Protein AF-A0AB37UQB7-F1 (afdb_monomer_lite)

Radius of gyration: 14.43 Å; chains: 1; bounding box: 32×36×30 Å

Foldseek 3Di:
DDQPLADAEDEFDDDPPDDGPADDCPPADPVVFQKGWDWDWPVCVVVQQPDAAQHWYFYDYPNDGFFIKGFHHNDWAADPPDDTTGITTMITTPDGDPDPVCVVVPPPDDDDPVVVVVVVVVVD

Organism: NCBI:txid388085

Secondary structure (DSSP, 8-state):
---TTEEEEEE-PPSTTSSSS---TTSS--TTTTEEEEEE-GGGHHHHHSPPTT-EEEEEETTEEEEEEEE--SPPEE-TT-SS--EEEEEEEEEE---TTTTTT-TT----TTTHHHHHGGG-

pLDDT: mean 70.61, std 20.25, range [33.94, 95.81]

Sequence (124 aa):
MNLTRLKWTKNVKNQDGRYWAYKDKTEYIEPAENIFGLNWKYNQYENTCKPQKDDFIILRQHARVTHVVRVIDNELYKELTAKEFSFYRMVKTVWIANDGTIRQLTSKFSVKKSFFREMEKLST

Structure (mmCIF, N/CA/C/O backbone):
data_AF-A0AB37UQB7-F1
#
_entry.id   AF-A0AB37UQB7-F1
#
loop_
_atom_site.group_PDB
_atom_site.id
_atom_site.type_symbol
_atom_site.label_atom_id
_atom_site.label_alt_id
_atom_site.label_comp_id
_atom_site.label_asym_id
_atom_site.label_entity_id
_atom_site.label_seq_id
_atom_site.pdbx_PDB_ins_code
_atom_site.Cartn_x
_atom_site.Cartn_y
_atom_site.Cartn_z
_atom_site.occupancy
_atom_site.B_iso_or_equiv
_atom_site.auth_seq_id
_atom_site.auth_comp_id
_atom_site.auth_asym_id
_atom_site.auth_atom_id
_atom_site.pdbx_PDB_model_num
ATOM 1 N N . MET A 1 1 ? -5.592 -9.998 14.689 1.00 62.97 1 MET A N 1
ATOM 2 C CA . MET A 1 1 ? -5.382 -8.616 14.187 1.00 62.97 1 MET A CA 1
ATOM 3 C C . MET A 1 1 ? -6.728 -8.150 13.668 1.00 62.97 1 MET A C 1
ATOM 5 O O . MET A 1 1 ? -7.408 -8.973 13.081 1.00 62.97 1 MET A O 1
ATOM 9 N N . ASN A 1 2 ? -7.158 -6.909 13.900 1.00 75.25 2 ASN A N 1
ATOM 10 C CA . ASN A 1 2 ? -8.453 -6.474 13.372 1.00 75.25 2 ASN A CA 1
ATOM 11 C C . ASN A 1 2 ? -8.323 -6.154 11.871 1.00 75.25 2 ASN A C 1
ATOM 13 O O . ASN A 1 2 ? -7.686 -5.165 11.517 1.00 75.25 2 ASN A O 1
ATOM 17 N N . LEU A 1 3 ? -8.883 -7.007 11.007 1.00 76.62 3 LEU A N 1
ATOM 18 C CA . LEU A 1 3 ? -8.809 -6.884 9.545 1.00 76.62 3 LEU A CA 1
ATOM 19 C C . LEU A 1 3 ? -10.033 -6.195 8.925 1.00 76.62 3 LEU A C 1
ATOM 21 O O . LEU A 1 3 ? -10.140 -6.154 7.705 1.00 76.62 3 LEU A O 1
ATOM 25 N N . THR A 1 4 ? -10.931 -5.592 9.711 1.00 87.19 4 THR A N 1
ATOM 26 C CA . THR A 1 4 ? -12.117 -4.885 9.175 1.00 87.19 4 THR A CA 1
ATOM 27 C C . THR A 1 4 ? -11.771 -3.754 8.203 1.00 87.19 4 THR A C 1
ATOM 29 O O . THR A 1 4 ? -12.608 -3.326 7.412 1.00 87.19 4 THR A O 1
ATOM 32 N N . ARG A 1 5 ? -10.524 -3.271 8.238 1.00 88.50 5 ARG A N 1
ATOM 33 C CA . ARG A 1 5 ? -9.997 -2.238 7.338 1.00 88.50 5 ARG A CA 1
ATOM 34 C C . ARG A 1 5 ? -9.192 -2.784 6.155 1.00 88.50 5 ARG A C 1
ATOM 36 O O . ARG A 1 5 ? -8.565 -2.009 5.436 1.00 88.50 5 ARG A O 1
ATOM 43 N N . LEU A 1 6 ? -9.191 -4.098 5.937 1.00 91.12 6 LEU A N 1
ATOM 44 C CA . LEU A 1 6 ? -8.593 -4.723 4.762 1.00 91.12 6 LEU A CA 1
ATOM 45 C C . LEU A 1 6 ? -9.514 -4.555 3.556 1.00 91.12 6 LEU A C 1
ATOM 47 O O . LEU A 1 6 ? -10.447 -5.323 3.354 1.00 91.12 6 LEU A O 1
ATOM 51 N N . LYS A 1 7 ? -9.246 -3.511 2.771 1.00 92.38 7 LYS A N 1
ATOM 52 C CA . LYS A 1 7 ? -10.095 -3.084 1.648 1.00 92.38 7 LYS A CA 1
ATOM 53 C C . LYS A 1 7 ? -9.391 -3.158 0.299 1.00 92.38 7 LYS A C 1
ATOM 55 O O . LYS A 1 7 ? -10.039 -3.096 -0.741 1.00 92.38 7 LYS A O 1
ATOM 60 N N . TRP A 1 8 ? -8.064 -3.263 0.307 1.00 95.25 8 TRP A N 1
ATOM 61 C CA . TRP A 1 8 ? -7.261 -3.013 -0.880 1.00 95.25 8 TRP A CA 1
ATOM 62 C C . TRP A 1 8 ? -6.348 -4.181 -1.206 1.00 95.25 8 TRP A C 1
ATOM 64 O O . TRP A 1 8 ? -5.797 -4.858 -0.336 1.00 95.25 8 TRP A O 1
ATOM 74 N N . THR A 1 9 ? -6.115 -4.361 -2.499 1.00 93.38 9 THR A N 1
ATOM 75 C CA . THR A 1 9 ? -5.064 -5.233 -2.998 1.00 93.38 9 THR A CA 1
ATOM 76 C C . THR A 1 9 ? -4.264 -4.521 -4.071 1.00 93.38 9 THR A C 1
ATOM 78 O O . THR A 1 9 ? -4.808 -3.769 -4.880 1.00 93.38 9 THR A O 1
ATOM 81 N N . LYS A 1 10 ? -2.960 -4.776 -4.094 1.00 89.88 10 LYS A N 1
ATOM 82 C CA . LYS A 1 10 ? -2.048 -4.217 -5.078 1.00 89.88 10 LYS A CA 1
ATOM 83 C C . LYS A 1 10 ? -1.117 -5.290 -5.607 1.00 89.88 10 LYS A C 1
ATOM 85 O O . LYS A 1 10 ? -0.492 -6.018 -4.841 1.00 89.88 10 LYS A O 1
ATOM 90 N N . ASN A 1 11 ? -1.013 -5.364 -6.928 1.00 87.69 11 ASN A N 1
ATOM 91 C CA . ASN A 1 11 ? 0.016 -6.162 -7.574 1.00 87.69 11 ASN A CA 1
ATOM 92 C C . ASN A 1 11 ? 1.315 -5.349 -7.628 1.00 87.69 11 ASN A C 1
ATOM 94 O O . ASN A 1 11 ? 1.322 -4.232 -8.147 1.00 87.69 11 ASN A O 1
ATOM 98 N N . VAL A 1 12 ? 2.395 -5.901 -7.089 1.00 80.38 12 VAL A N 1
ATOM 99 C CA . VAL A 1 12 ? 3.710 -5.263 -7.032 1.00 80.38 12 VAL A CA 1
ATOM 100 C C . VAL A 1 12 ? 4.617 -5.943 -8.052 1.00 80.38 12 VAL A C 1
ATOM 102 O O . VAL A 1 12 ? 4.791 -7.159 -8.032 1.00 80.38 12 VAL A O 1
ATOM 105 N N . LYS A 1 13 ? 5.204 -5.158 -8.955 1.00 73.62 13 LYS A N 1
ATOM 106 C CA . LYS A 1 13 ? 6.217 -5.632 -9.907 1.00 73.62 13 LYS A CA 1
ATOM 107 C C . LYS A 1 13 ? 7.597 -5.188 -9.430 1.00 73.62 13 LYS A C 1
ATOM 109 O O . LYS A 1 13 ? 7.709 -4.123 -8.827 1.00 73.62 13 LYS A O 1
ATOM 114 N N . ASN A 1 14 ? 8.621 -5.994 -9.696 1.00 63.31 14 ASN A N 1
ATOM 115 C CA . ASN A 1 14 ? 10.005 -5.588 -9.465 1.00 63.31 14 ASN A CA 1
ATOM 116 C C . ASN A 1 14 ? 10.336 -4.419 -10.399 1.00 63.31 14 ASN A C 1
ATOM 118 O O . ASN A 1 14 ? 10.056 -4.497 -11.597 1.00 63.31 14 ASN A O 1
ATOM 122 N N . GLN A 1 15 ? 10.902 -3.350 -9.849 1.00 56.16 15 GLN A N 1
ATOM 123 C CA . GLN A 1 15 ? 11.536 -2.304 -10.644 1.00 56.16 15 GLN A CA 1
ATOM 124 C C . GLN A 1 15 ? 12.963 -2.780 -10.956 1.00 56.16 15 GLN A C 1
ATOM 126 O O . GLN A 1 15 ? 13.698 -3.185 -10.058 1.00 56.16 15 GLN A O 1
ATOM 131 N N . ASP A 1 16 ? 13.316 -2.819 -12.240 1.00 53.38 16 ASP A N 1
ATOM 132 C CA . ASP A 1 16 ? 14.690 -3.012 -12.732 1.00 53.38 16 ASP A CA 1
ATOM 133 C C . ASP A 1 16 ? 15.406 -4.307 -12.312 1.00 53.38 16 ASP A C 1
ATOM 135 O O . ASP A 1 16 ? 16.621 -4.338 -12.127 1.00 53.38 16 ASP A O 1
ATOM 139 N N . GLY A 1 17 ? 14.662 -5.405 -12.144 1.00 46.06 17 GLY A N 1
ATOM 140 C CA . GLY A 1 17 ? 15.244 -6.710 -11.802 1.00 46.06 17 GLY A CA 1
ATOM 141 C C . GLY A 1 17 ? 15.817 -6.797 -10.382 1.00 46.06 17 GLY A C 1
ATOM 142 O O . GLY A 1 17 ? 16.279 -7.866 -9.983 1.00 46.06 17 GLY A O 1
ATOM 143 N N . ARG A 1 18 ? 15.741 -5.718 -9.591 1.00 45.34 18 ARG A N 1
ATOM 144 C CA . ARG A 1 18 ? 16.045 -5.755 -8.161 1.00 45.34 18 ARG A CA 1
ATOM 145 C C . ARG A 1 18 ? 14.882 -6.396 -7.411 1.00 45.34 18 ARG A C 1
ATOM 147 O O . ARG A 1 18 ? 13.707 -6.225 -7.745 1.00 45.34 18 ARG A O 1
ATOM 154 N N . TYR A 1 19 ? 15.232 -7.193 -6.410 1.00 47.62 19 TYR A N 1
ATOM 155 C CA . TYR A 1 19 ? 14.270 -7.879 -5.564 1.00 47.62 19 TYR A CA 1
ATOM 156 C C . TYR A 1 19 ? 13.544 -6.836 -4.702 1.00 47.62 19 TYR A C 1
ATOM 158 O O . TYR A 1 19 ? 14.136 -6.278 -3.783 1.00 47.62 19 TYR A O 1
ATOM 166 N N . TRP A 1 20 ? 12.265 -6.617 -5.028 1.00 55.09 20 TRP A N 1
ATOM 167 C CA . TRP A 1 20 ? 11.290 -5.689 -4.434 1.00 55.09 20 TRP A CA 1
ATOM 168 C C . TRP A 1 20 ? 11.221 -4.246 -4.946 1.00 55.09 20 TRP A C 1
ATOM 170 O O . TRP A 1 20 ? 12.175 -3.649 -5.418 1.00 55.09 20 TRP A O 1
ATOM 180 N N . ALA A 1 21 ? 10.018 -3.683 -4.786 1.00 44.88 21 ALA A N 1
ATOM 181 C CA . ALA A 1 21 ? 9.659 -2.286 -5.032 1.00 44.88 21 ALA A CA 1
ATOM 182 C C . ALA A 1 21 ? 10.110 -1.325 -3.908 1.00 44.88 21 ALA A C 1
ATOM 184 O O . ALA A 1 21 ? 9.519 -0.259 -3.743 1.00 44.88 21 ALA A O 1
ATOM 185 N N . TYR A 1 22 ? 11.114 -1.712 -3.116 1.00 51.84 22 TYR A N 1
ATOM 186 C CA . TYR A 1 22 ? 11.748 -0.826 -2.146 1.00 51.84 22 TYR A CA 1
ATOM 187 C C . TYR A 1 22 ? 12.950 -0.173 -2.829 1.00 51.84 22 TYR A C 1
ATOM 189 O O . TYR A 1 22 ? 13.834 -0.873 -3.324 1.00 51.84 22 TYR A O 1
ATOM 197 N N . LYS A 1 23 ? 12.991 1.161 -2.853 1.00 43.28 23 LYS A N 1
ATOM 198 C CA . LYS A 1 23 ? 14.227 1.901 -3.135 1.00 43.28 23 LYS A CA 1
ATOM 199 C C . LYS A 1 23 ? 15.248 1.557 -2.035 1.00 43.28 23 LYS A C 1
ATOM 201 O O . LYS A 1 23 ? 14.844 1.180 -0.933 1.00 43.28 23 LYS A O 1
ATOM 206 N N . ASP A 1 24 ? 16.541 1.601 -2.358 1.00 42.88 24 ASP A N 1
ATOM 207 C CA . ASP A 1 24 ? 17.634 1.124 -1.498 1.00 42.88 24 ASP A CA 1
ATOM 208 C C . ASP A 1 24 ? 17.476 1.550 -0.024 1.00 42.88 24 ASP A C 1
ATOM 210 O O . ASP A 1 24 ? 17.046 2.665 0.280 1.00 42.88 24 ASP A O 1
ATOM 214 N N . LYS A 1 25 ? 17.826 0.641 0.901 1.00 43.75 25 LYS A N 1
ATOM 215 C CA . LYS A 1 25 ? 17.551 0.718 2.358 1.00 43.75 25 LYS A CA 1
ATOM 216 C C . LYS A 1 25 ? 18.056 1.989 3.054 1.00 43.75 25 LYS A C 1
ATOM 218 O O . LYS A 1 25 ? 17.740 2.208 4.218 1.00 43.75 25 LYS A O 1
ATOM 223 N N . THR A 1 26 ? 18.862 2.783 2.369 1.00 45.44 26 THR A N 1
ATOM 224 C CA . THR A 1 26 ? 19.478 4.012 2.857 1.00 45.44 26 THR A CA 1
ATOM 225 C C . THR A 1 26 ? 18.566 5.232 2.765 1.00 45.44 26 THR A C 1
ATOM 227 O O . THR A 1 26 ? 18.882 6.233 3.393 1.00 45.44 26 THR A O 1
ATOM 230 N N . GLU A 1 27 ? 17.469 5.179 1.998 1.00 45.91 27 GLU A N 1
ATOM 231 C CA . GLU A 1 27 ? 16.695 6.391 1.683 1.00 45.91 27 GLU A CA 1
ATOM 232 C C . GLU A 1 27 ? 15.400 6.562 2.501 1.00 45.91 27 GLU A C 1
ATOM 234 O O . GLU A 1 27 ? 15.004 7.698 2.730 1.00 45.91 27 GLU A O 1
ATOM 239 N N . TYR A 1 28 ? 14.755 5.492 2.999 1.00 42.16 28 TYR A N 1
ATOM 240 C CA . TYR A 1 28 ? 13.427 5.619 3.650 1.00 42.16 28 TYR A CA 1
ATOM 241 C C . TYR A 1 28 ? 13.092 4.602 4.749 1.00 42.16 28 TYR A C 1
ATOM 243 O O . TYR A 1 28 ? 11.920 4.381 5.050 1.00 42.16 28 TYR A O 1
ATOM 251 N N . ILE A 1 29 ? 14.083 3.961 5.362 1.00 44.75 29 ILE A N 1
ATOM 252 C CA . ILE A 1 29 ? 13.815 2.878 6.308 1.00 44.75 29 ILE A CA 1
ATOM 253 C C . ILE A 1 29 ? 14.445 3.222 7.650 1.00 44.75 29 ILE A C 1
ATOM 255 O O . ILE A 1 29 ? 15.653 3.100 7.808 1.00 44.75 29 ILE A O 1
ATOM 259 N N . GLU A 1 30 ? 13.620 3.557 8.643 1.00 43.38 30 GLU A N 1
ATOM 260 C CA . GLU A 1 30 ? 13.950 3.170 10.011 1.00 43.38 30 GLU A CA 1
ATOM 261 C C . GLU A 1 30 ? 13.802 1.640 10.080 1.00 43.38 30 GLU A C 1
ATOM 263 O O . GLU A 1 30 ? 12.676 1.128 10.042 1.00 43.38 30 GLU A O 1
ATOM 268 N N . PRO A 1 31 ? 14.897 0.855 10.138 1.00 46.97 31 PRO A N 1
ATOM 269 C CA . PRO A 1 31 ? 14.827 -0.607 10.018 1.00 46.97 31 PRO A CA 1
ATOM 270 C C . PRO A 1 31 ? 14.062 -1.263 11.169 1.00 46.97 31 PRO A C 1
ATOM 272 O O . PRO A 1 31 ? 13.660 -2.420 11.065 1.00 46.97 31 PRO A O 1
ATOM 275 N N . ALA A 1 32 ? 13.851 -0.521 12.256 1.00 50.50 32 ALA A N 1
ATOM 276 C CA . ALA A 1 32 ? 13.054 -0.928 13.401 1.00 50.50 32 ALA A CA 1
ATOM 277 C C . ALA A 1 32 ? 11.535 -0.881 13.133 1.00 50.50 32 ALA A C 1
ATOM 279 O O . ALA A 1 32 ? 10.778 -1.630 13.749 1.00 50.50 32 ALA A O 1
ATOM 280 N N . GLU A 1 33 ? 11.082 -0.033 12.207 1.00 58.00 33 GLU A N 1
ATOM 281 C CA . GLU A 1 33 ? 9.673 0.352 12.060 1.00 58.00 33 GLU A CA 1
ATOM 282 C C . GLU A 1 33 ? 8.973 -0.317 10.863 1.00 58.00 33 GLU A C 1
ATOM 284 O O . GLU A 1 33 ? 7.745 -0.416 10.852 1.00 58.00 33 GLU A O 1
ATOM 289 N N . ASN A 1 34 ? 9.725 -0.827 9.878 1.00 76.81 34 ASN A N 1
ATOM 290 C CA . ASN A 1 34 ? 9.200 -1.419 8.635 1.00 76.81 34 ASN A CA 1
ATOM 291 C C . ASN A 1 34 ? 8.257 -0.495 7.846 1.00 76.81 34 ASN A C 1
ATOM 293 O O . ASN A 1 34 ? 7.229 -0.939 7.323 1.00 76.81 34 ASN A O 1
ATOM 297 N N . ILE A 1 35 ? 8.609 0.788 7.773 1.00 83.12 35 ILE A N 1
ATOM 298 C CA . ILE A 1 35 ? 7.879 1.823 7.039 1.00 83.12 35 ILE A CA 1
ATOM 299 C C . ILE A 1 35 ? 8.549 2.058 5.681 1.00 83.12 35 ILE A C 1
ATOM 301 O O . ILE A 1 35 ? 9.773 2.038 5.592 1.00 83.12 35 ILE A O 1
ATOM 305 N N . PHE A 1 36 ? 7.759 2.257 4.624 1.00 80.50 36 PHE A N 1
ATOM 306 C CA . PHE A 1 36 ? 8.268 2.557 3.284 1.00 80.50 36 PHE A CA 1
ATOM 307 C C . PHE A 1 36 ? 7.224 3.253 2.395 1.00 80.50 36 PHE A C 1
ATOM 309 O O . PHE A 1 36 ? 6.020 3.196 2.659 1.00 80.50 36 PHE A O 1
ATOM 316 N N . GLY A 1 37 ? 7.687 3.866 1.301 1.00 85.56 37 GLY A N 1
ATOM 317 C CA . GLY A 1 37 ? 6.835 4.419 0.248 1.00 85.56 37 GLY A CA 1
ATOM 318 C C . GLY A 1 37 ? 6.356 3.342 -0.728 1.00 85.56 37 GLY A C 1
ATOM 319 O O . GLY A 1 37 ? 7.144 2.754 -1.467 1.00 85.56 37 GLY A O 1
ATOM 320 N N . LEU A 1 38 ? 5.053 3.068 -0.755 1.00 88.00 38 LEU A N 1
ATOM 321 C CA . LEU A 1 38 ? 4.456 2.141 -1.713 1.00 88.00 38 LEU A CA 1
ATOM 322 C C . LEU A 1 38 ? 4.155 2.883 -3.024 1.00 88.00 38 LEU A C 1
ATOM 324 O O . LEU A 1 38 ? 3.265 3.721 -3.055 1.00 88.00 38 LEU A O 1
ATOM 328 N N . ASN A 1 39 ? 4.849 2.557 -4.117 1.00 86.69 39 ASN A N 1
ATOM 329 C CA . ASN A 1 39 ? 4.789 3.314 -5.380 1.00 86.69 39 ASN A CA 1
ATOM 330 C C . ASN A 1 39 ? 3.691 2.863 -6.357 1.00 86.69 39 ASN A C 1
ATOM 332 O O . ASN A 1 39 ? 3.518 1.668 -6.597 1.00 86.69 39 ASN A O 1
ATOM 336 N N . TRP A 1 40 ? 2.977 3.795 -6.981 1.00 86.25 40 TRP A N 1
ATOM 337 C CA . TRP A 1 40 ? 2.038 3.592 -8.091 1.00 86.25 40 TRP A CA 1
ATOM 338 C C . TRP A 1 40 ? 2.579 4.199 -9.384 1.00 86.25 40 TRP A C 1
ATOM 340 O O . TRP A 1 40 ? 3.383 5.128 -9.364 1.00 86.25 40 TRP A O 1
ATOM 350 N N . LYS A 1 41 ? 2.098 3.682 -10.520 1.00 82.75 41 LYS A N 1
ATOM 351 C CA . LYS A 1 41 ? 2.384 4.281 -11.825 1.00 82.75 41 LYS A CA 1
ATOM 352 C C . LYS A 1 41 ? 1.726 5.654 -11.955 1.00 82.75 41 LYS A C 1
ATOM 354 O O . LYS A 1 41 ? 0.663 5.880 -11.377 1.00 82.75 41 LYS A O 1
ATOM 359 N N . TYR A 1 42 ? 2.303 6.531 -12.773 1.00 81.19 42 TYR A N 1
ATOM 360 C CA . TYR A 1 42 ? 1.776 7.884 -13.001 1.00 81.19 42 TYR A CA 1
ATOM 361 C C . TYR A 1 42 ? 0.297 7.887 -13.440 1.00 81.19 42 TYR A C 1
ATOM 363 O O . TYR A 1 42 ? -0.490 8.707 -12.977 1.00 81.19 42 TYR A O 1
ATOM 371 N N . ASN A 1 43 ? -0.108 6.925 -14.276 1.00 84.44 43 ASN A N 1
ATOM 372 C CA . ASN A 1 43 ? -1.480 6.794 -14.777 1.00 84.44 43 ASN A CA 1
ATOM 373 C C . ASN A 1 43 ? -2.453 6.152 -13.773 1.00 84.44 43 ASN A C 1
ATOM 375 O O . ASN A 1 43 ? -3.604 5.896 -14.107 1.00 84.44 43 ASN A O 1
ATOM 379 N N . GLN A 1 44 ? -2.001 5.859 -12.553 1.00 85.56 44 GLN A N 1
ATOM 380 C CA . GLN A 1 44 ? -2.818 5.295 -11.482 1.00 85.56 44 GLN A CA 1
ATOM 381 C C . GLN A 1 44 ? -3.055 6.281 -10.337 1.00 85.56 44 GLN A C 1
ATOM 383 O O . GLN A 1 44 ? -3.406 5.844 -9.244 1.00 85.56 44 GLN A O 1
ATOM 388 N N . TYR A 1 45 ? -2.903 7.587 -10.585 1.00 87.12 45 TYR A N 1
ATOM 389 C CA . TYR A 1 45 ? -3.142 8.653 -9.607 1.00 87.12 45 TYR A CA 1
ATOM 390 C C . TYR A 1 45 ? -4.421 8.430 -8.784 1.00 87.12 45 TYR A C 1
ATOM 392 O O . TYR A 1 45 ? -4.360 8.358 -7.558 1.00 87.12 45 TYR A O 1
ATOM 400 N N . GLU A 1 46 ? -5.557 8.198 -9.449 1.00 90.19 46 GLU A N 1
ATOM 401 C CA . GLU A 1 46 ? -6.841 7.960 -8.778 1.00 90.19 46 GLU A CA 1
ATOM 402 C C . GLU A 1 46 ? -6.800 6.760 -7.823 1.00 90.19 46 GLU A C 1
ATOM 404 O O . GLU A 1 46 ? -7.373 6.800 -6.737 1.00 90.19 46 GLU A O 1
ATOM 409 N N . ASN A 1 47 ? -6.097 5.685 -8.192 1.00 89.19 47 ASN A N 1
ATOM 410 C CA . ASN A 1 47 ? -5.956 4.507 -7.337 1.00 89.19 47 ASN A CA 1
ATOM 411 C C . ASN A 1 47 ? -5.042 4.763 -6.136 1.00 89.19 47 ASN A C 1
ATOM 413 O O . ASN A 1 47 ? -5.216 4.113 -5.108 1.00 89.19 47 ASN A O 1
ATOM 417 N N . THR A 1 48 ? -4.096 5.695 -6.244 1.00 86.88 48 THR A N 1
ATOM 418 C CA . THR A 1 48 ? -3.220 6.097 -5.137 1.00 86.88 48 THR A CA 1
ATOM 419 C C . THR A 1 48 ? -3.953 6.941 -4.091 1.00 86.88 48 THR A C 1
ATOM 421 O O . THR A 1 48 ? -3.603 6.912 -2.909 1.00 86.88 48 THR A O 1
ATOM 424 N N . CYS A 1 49 ? -4.997 7.665 -4.501 1.00 91.75 49 CYS A N 1
ATOM 425 C CA . CYS A 1 49 ? -5.821 8.490 -3.613 1.00 91.75 49 CYS A CA 1
ATOM 426 C C . CYS A 1 49 ? -6.859 7.682 -2.816 1.00 91.75 49 CYS A C 1
ATOM 428 O O . CYS A 1 49 ? -7.314 8.141 -1.774 1.00 91.75 49 CYS A O 1
ATOM 430 N N . LYS A 1 50 ? -7.230 6.480 -3.280 1.00 93.88 50 LYS A N 1
ATOM 431 C CA . LYS A 1 50 ? -8.289 5.659 -2.663 1.00 93.88 50 LYS A CA 1
ATOM 432 C C . LYS A 1 50 ? -7.968 5.162 -1.244 1.00 93.88 50 LYS A C 1
ATOM 434 O O . LYS A 1 50 ? -8.856 5.252 -0.396 1.00 93.88 50 LYS A O 1
ATOM 439 N N . PRO A 1 51 ? -6.765 4.629 -0.946 1.00 95.00 51 PRO A N 1
ATOM 440 C CA . PRO A 1 51 ? -6.468 4.141 0.393 1.00 95.00 51 PRO A CA 1
ATOM 441 C C . PRO A 1 51 ? -6.460 5.270 1.423 1.00 95.00 51 PRO A C 1
ATOM 443 O O . PRO A 1 51 ? -5.844 6.319 1.212 1.00 95.00 51 PRO A O 1
ATOM 446 N N . GLN A 1 52 ? -7.108 5.032 2.558 1.00 95.81 52 GLN A N 1
ATOM 447 C CA . GLN A 1 52 ? -7.131 5.960 3.684 1.00 95.81 52 GLN A CA 1
ATOM 448 C C . GLN A 1 52 ? -6.183 5.491 4.787 1.00 95.81 52 GLN A C 1
ATOM 450 O O . GLN A 1 52 ? -5.859 4.306 4.885 1.00 95.81 52 GLN A O 1
ATOM 455 N N . LYS A 1 53 ? -5.774 6.419 5.652 1.00 95.50 53 LYS A N 1
ATOM 456 C CA . LYS A 1 53 ? -5.038 6.137 6.884 1.00 95.50 53 LYS A CA 1
ATOM 457 C C . LYS A 1 53 ? -5.698 4.982 7.629 1.00 95.50 53 LYS A C 1
ATOM 459 O O . LYS A 1 53 ? -6.914 4.984 7.819 1.00 95.50 53 LYS A O 1
ATOM 464 N N . ASP A 1 54 ? -4.879 4.033 8.068 1.00 94.50 54 ASP A N 1
ATOM 465 C CA . ASP A 1 54 ? -5.247 2.801 8.770 1.00 94.50 54 ASP A CA 1
ATOM 466 C C . ASP A 1 54 ? -5.964 1.734 7.938 1.00 94.50 54 ASP A C 1
ATOM 468 O O . ASP A 1 54 ? -6.303 0.676 8.473 1.00 94.50 54 ASP A O 1
ATOM 472 N N . ASP A 1 55 ? -6.163 1.953 6.638 1.00 95.31 55 ASP A N 1
ATOM 473 C CA . ASP A 1 55 ? -6.549 0.862 5.752 1.00 95.31 55 ASP A CA 1
ATOM 474 C C . ASP A 1 55 ? -5.396 -0.128 5.572 1.00 95.31 55 ASP A C 1
ATOM 476 O O . ASP A 1 55 ? -4.215 0.237 5.574 1.00 95.31 55 ASP A O 1
ATOM 480 N N . PHE A 1 56 ? -5.754 -1.396 5.380 1.00 94.44 56 PHE A N 1
ATOM 481 C CA . PHE A 1 56 ? -4.806 -2.449 5.051 1.00 94.44 56 PHE A CA 1
ATOM 482 C C . PHE A 1 56 ? -4.828 -2.759 3.555 1.00 94.44 56 PHE A C 1
ATOM 484 O O . PHE A 1 56 ? -5.886 -2.786 2.915 1.00 94.44 56 PHE A O 1
ATOM 491 N N . ILE A 1 57 ? -3.641 -3.026 3.014 1.00 94.06 57 ILE A N 1
ATOM 492 C CA . ILE A 1 57 ? -3.415 -3.378 1.615 1.00 94.06 57 ILE A CA 1
ATOM 493 C C . ILE A 1 57 ? -2.700 -4.730 1.557 1.00 94.06 57 ILE A C 1
ATOM 495 O O . ILE A 1 57 ? -1.623 -4.898 2.132 1.00 94.06 57 ILE A O 1
ATOM 499 N N . ILE A 1 58 ? -3.276 -5.683 0.824 1.00 92.56 58 ILE A N 1
ATOM 500 C CA . ILE A 1 58 ? -2.589 -6.922 0.440 1.00 92.56 58 ILE A CA 1
ATOM 501 C C . ILE A 1 58 ? -1.649 -6.614 -0.720 1.00 92.56 58 ILE A C 1
ATOM 503 O O . ILE A 1 58 ? -2.101 -6.186 -1.786 1.00 92.56 58 ILE A O 1
ATOM 507 N N . LEU A 1 59 ? -0.364 -6.917 -0.554 1.00 89.62 59 LEU A N 1
ATOM 508 C CA . LEU A 1 59 ? 0.601 -6.882 -1.647 1.00 89.62 59 LEU A CA 1
ATOM 509 C C . LEU A 1 59 ? 0.738 -8.274 -2.258 1.00 89.62 59 LEU A C 1
ATOM 511 O O . LEU A 1 59 ? 0.964 -9.259 -1.553 1.00 89.62 59 LEU A O 1
ATOM 515 N N . ARG A 1 60 ? 0.593 -8.344 -3.582 1.00 86.69 60 ARG A N 1
ATOM 516 C CA . ARG A 1 60 ? 0.718 -9.577 -4.361 1.00 86.69 60 ARG A CA 1
ATOM 517 C C . ARG A 1 60 ? 1.870 -9.486 -5.345 1.00 86.69 60 ARG A C 1
ATOM 519 O O . ARG A 1 60 ? 2.054 -8.444 -5.968 1.00 86.69 60 ARG A O 1
ATOM 526 N N . GLN A 1 61 ? 2.599 -10.581 -5.515 1.00 80.19 61 GLN A N 1
ATOM 527 C CA . GLN A 1 61 ? 3.620 -10.757 -6.547 1.00 80.19 61 GLN A CA 1
ATOM 528 C C . GLN A 1 61 ? 3.508 -12.173 -7.103 1.00 80.19 61 GLN A C 1
ATOM 530 O O . GLN A 1 61 ? 3.323 -13.109 -6.334 1.00 80.19 61 GLN A O 1
ATOM 535 N N . HIS A 1 62 ? 3.597 -12.345 -8.425 1.00 80.44 62 HIS A N 1
ATOM 536 C CA . HIS A 1 62 ? 3.502 -13.669 -9.067 1.00 80.44 62 HIS A CA 1
ATOM 537 C C . HIS A 1 62 ? 2.293 -14.498 -8.581 1.00 80.44 62 HIS A C 1
ATOM 539 O O . HIS A 1 62 ? 2.419 -15.678 -8.272 1.00 80.44 62 HIS A O 1
ATOM 545 N N . ALA A 1 63 ? 1.128 -13.846 -8.458 1.00 79.12 63 ALA A N 1
ATOM 546 C CA . ALA A 1 63 ? -0.117 -14.413 -7.922 1.00 79.12 63 ALA A CA 1
ATOM 547 C C . ALA A 1 63 ? -0.077 -14.879 -6.448 1.00 79.12 63 ALA A C 1
ATOM 549 O O . ALA A 1 63 ? -1.046 -15.454 -5.964 1.00 79.12 63 ALA A O 1
ATOM 550 N N . ARG A 1 64 ? 0.991 -14.577 -5.702 1.00 80.00 64 ARG A N 1
ATOM 551 C CA . ARG A 1 64 ? 1.136 -14.894 -4.275 1.00 80.00 64 ARG A CA 1
ATOM 552 C C . ARG A 1 64 ? 1.004 -13.644 -3.423 1.00 80.00 64 ARG A C 1
ATOM 554 O O . ARG A 1 64 ? 1.494 -12.581 -3.797 1.00 80.00 64 ARG A O 1
ATOM 561 N N . VAL A 1 65 ? 0.361 -13.772 -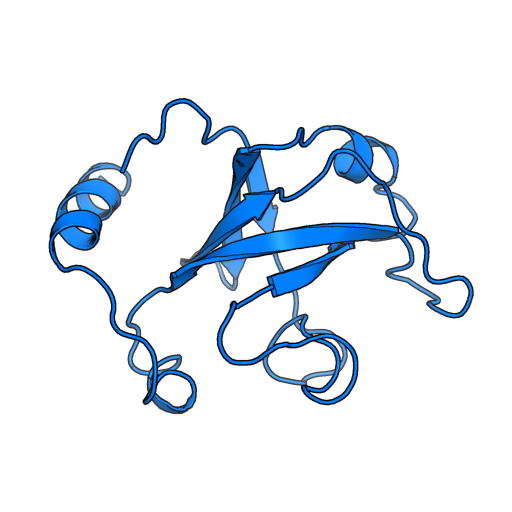2.267 1.00 83.62 65 VAL A N 1
ATOM 562 C CA . VAL A 1 65 ? 0.333 -12.720 -1.245 1.00 83.62 65 VAL A CA 1
ATOM 563 C C . VAL A 1 65 ? 1.685 -12.704 -0.537 1.00 83.62 65 VAL A C 1
ATOM 565 O O . VAL A 1 65 ? 2.072 -13.705 0.057 1.00 83.62 65 VAL A O 1
ATOM 568 N N . THR A 1 66 ? 2.409 -11.587 -0.611 1.00 80.69 66 THR A N 1
ATOM 569 C CA . THR A 1 66 ? 3.758 -11.472 -0.031 1.00 80.69 66 THR A CA 1
ATOM 570 C C . THR A 1 66 ? 3.779 -10.628 1.236 1.00 80.69 66 THR A C 1
ATOM 572 O O . THR A 1 66 ? 4.551 -10.921 2.142 1.00 80.69 66 THR A O 1
ATOM 575 N N . HIS A 1 67 ? 2.936 -9.595 1.322 1.00 84.62 67 HIS A N 1
ATOM 576 C CA . HIS A 1 67 ? 2.873 -8.702 2.479 1.00 84.62 67 HIS A CA 1
ATOM 577 C C . HIS A 1 67 ? 1.439 -8.260 2.760 1.00 84.62 67 HIS A C 1
ATOM 579 O O . HIS A 1 67 ? 0.599 -8.183 1.859 1.00 84.62 67 HIS A O 1
ATOM 585 N N . VAL A 1 68 ? 1.207 -7.868 4.008 1.00 89.12 68 VAL A N 1
ATOM 586 C CA . VAL A 1 68 ? 0.100 -6.993 4.387 1.00 89.12 68 VAL A CA 1
ATOM 587 C C . VAL A 1 68 ? 0.705 -5.738 4.990 1.00 89.12 68 VAL A C 1
ATOM 589 O O . VAL A 1 68 ? 1.569 -5.807 5.870 1.00 89.12 68 VAL A O 1
ATOM 592 N N . VAL A 1 69 ? 0.250 -4.588 4.505 1.00 90.62 69 VAL A N 1
ATOM 593 C CA . VAL A 1 69 ? 0.724 -3.277 4.949 1.00 90.62 69 VAL A CA 1
ATOM 594 C C . VAL A 1 69 ? -0.442 -2.414 5.412 1.00 90.62 69 VAL A C 1
ATOM 596 O O . VAL A 1 69 ? -1.557 -2.568 4.919 1.00 90.62 69 VAL A O 1
ATOM 599 N N . ARG A 1 70 ? -0.187 -1.515 6.362 1.00 93.50 70 ARG A N 1
ATOM 600 C CA . ARG A 1 70 ? -1.123 -0.496 6.853 1.00 93.50 70 ARG A CA 1
ATOM 601 C C . ARG A 1 70 ? -0.722 0.864 6.306 1.00 93.50 70 ARG A C 1
ATOM 603 O O . ARG A 1 70 ? 0.448 1.216 6.396 1.00 93.50 70 ARG A O 1
ATOM 610 N N . VAL A 1 71 ? -1.671 1.639 5.801 1.00 94.06 71 VAL A N 1
ATOM 611 C CA . VAL A 1 71 ? -1.431 3.033 5.402 1.00 94.06 71 VAL A CA 1
ATOM 612 C C . VAL A 1 71 ? -1.241 3.906 6.646 1.00 94.06 71 VAL A C 1
ATOM 614 O O . VAL A 1 71 ? -2.055 3.842 7.568 1.00 94.06 71 VAL A O 1
ATOM 617 N N . ILE A 1 72 ? -0.170 4.701 6.689 1.00 94.00 72 ILE A N 1
ATOM 618 C CA . ILE A 1 72 ? 0.230 5.472 7.882 1.00 94.00 72 ILE A CA 1
ATOM 619 C C . ILE A 1 72 ? -0.494 6.821 7.956 1.00 94.00 72 ILE A C 1
ATOM 621 O O . ILE A 1 72 ? -0.904 7.253 9.036 1.00 94.00 72 ILE A O 1
ATOM 625 N N . ASP A 1 73 ? -0.702 7.457 6.807 1.00 93.06 73 ASP A N 1
ATOM 626 C CA . ASP A 1 73 ? -1.275 8.794 6.681 1.00 93.06 73 ASP A CA 1
ATOM 627 C C . ASP A 1 73 ? -2.203 8.914 5.459 1.00 93.06 73 ASP A C 1
ATOM 629 O O . ASP A 1 73 ? -2.358 8.000 4.644 1.00 93.06 73 ASP A O 1
ATOM 633 N N . ASN A 1 74 ? -2.878 10.057 5.352 1.00 94.38 74 ASN A N 1
ATOM 634 C CA . ASN A 1 74 ? -3.710 10.387 4.196 1.00 94.38 74 ASN A CA 1
ATOM 635 C C . ASN A 1 74 ? -2.934 11.138 3.102 1.00 94.38 74 ASN A C 1
ATOM 637 O O . ASN A 1 74 ? -3.545 11.591 2.136 1.00 94.38 74 ASN A O 1
ATOM 641 N N . GLU A 1 75 ? -1.616 11.281 3.243 1.00 92.75 75 GLU A N 1
ATOM 642 C CA . GLU A 1 75 ? -0.818 12.122 2.362 1.00 92.75 75 GLU A CA 1
ATOM 643 C C . GLU A 1 75 ? -0.427 11.368 1.095 1.00 92.75 75 GLU A C 1
ATOM 645 O O . GLU A 1 75 ? -0.048 10.194 1.117 1.00 92.75 75 GLU A O 1
ATOM 650 N N . LEU A 1 76 ? -0.547 12.061 -0.035 1.00 90.00 76 LEU A N 1
ATOM 651 C CA . LEU A 1 76 ? -0.066 11.591 -1.321 1.00 90.00 76 LEU A CA 1
ATOM 652 C C . LEU A 1 76 ? 1.266 12.262 -1.615 1.00 90.00 76 LEU A C 1
ATOM 654 O O . LEU A 1 76 ? 1.328 13.475 -1.807 1.00 90.00 76 LEU A O 1
ATOM 658 N N . TYR A 1 77 ? 2.307 11.454 -1.735 1.00 88.19 77 TYR A N 1
ATOM 659 C CA . TYR A 1 77 ? 3.630 11.944 -2.070 1.00 88.19 77 TYR A CA 1
ATOM 660 C C . TYR A 1 77 ? 3.910 11.765 -3.556 1.00 88.19 77 TYR A C 1
ATOM 662 O O . TYR A 1 77 ? 3.398 10.840 -4.202 1.00 88.19 77 TYR A O 1
ATOM 670 N N . LYS A 1 78 ? 4.738 12.661 -4.099 1.00 84.00 78 LYS A N 1
ATOM 671 C CA . LYS A 1 78 ? 5.150 12.633 -5.498 1.00 84.00 78 LYS A CA 1
ATOM 672 C C . LYS A 1 78 ? 6.664 12.760 -5.626 1.00 84.00 78 LYS A C 1
ATOM 674 O O . LYS A 1 78 ? 7.231 13.773 -5.232 1.00 84.00 78 LYS A O 1
ATOM 679 N N . GLU A 1 79 ? 7.301 11.776 -6.248 1.00 78.25 79 GLU A N 1
ATOM 680 C CA . GLU A 1 79 ? 8.696 11.861 -6.669 1.00 78.25 79 GLU A CA 1
ATOM 681 C C . GLU A 1 79 ? 8.757 12.489 -8.070 1.00 78.25 79 GLU A C 1
ATOM 683 O O . GLU A 1 79 ? 8.321 11.901 -9.062 1.00 78.25 79 GLU A O 1
ATOM 688 N N . LEU A 1 80 ? 9.258 13.726 -8.152 1.00 66.56 80 LEU A N 1
ATOM 689 C CA . LEU A 1 80 ? 9.272 14.518 -9.391 1.00 66.56 80 LEU A CA 1
ATOM 690 C C . LEU A 1 80 ? 10.244 13.975 -10.450 1.00 66.56 80 LEU A C 1
ATOM 692 O O . LEU A 1 80 ? 10.063 14.239 -11.636 1.00 66.56 80 LEU A O 1
ATOM 696 N N . THR A 1 81 ? 11.258 13.218 -10.032 1.00 68.44 81 THR A N 1
ATOM 697 C CA . THR A 1 81 ? 12.305 12.658 -10.900 1.00 68.44 81 THR A CA 1
ATOM 698 C C . THR A 1 81 ? 11.971 11.258 -11.424 1.00 68.44 81 THR A C 1
ATOM 700 O O . THR A 1 81 ? 12.635 10.764 -12.337 1.00 68.44 81 THR A O 1
ATOM 703 N N . ALA A 1 82 ? 10.933 10.611 -10.886 1.00 66.56 82 ALA A N 1
ATOM 704 C CA . ALA A 1 82 ? 10.543 9.262 -11.270 1.00 66.56 82 ALA A CA 1
ATOM 705 C C . ALA A 1 82 ? 9.753 9.267 -12.589 1.00 66.56 82 ALA A C 1
ATOM 707 O O . ALA A 1 82 ? 8.681 9.863 -12.695 1.00 66.56 82 ALA A O 1
ATOM 708 N N . LYS A 1 83 ? 10.269 8.557 -13.601 1.00 68.62 83 LYS A N 1
ATOM 709 C CA . LYS A 1 83 ? 9.665 8.508 -14.945 1.00 68.62 83 LYS A CA 1
ATOM 710 C C . LYS A 1 83 ? 8.335 7.752 -14.982 1.00 68.62 83 LYS A C 1
ATOM 712 O O . LYS A 1 83 ? 7.391 8.211 -15.613 1.00 68.62 83 LYS A O 1
ATOM 717 N N . GLU A 1 84 ? 8.252 6.592 -14.327 1.00 71.19 84 GLU A N 1
ATOM 718 C CA . GLU A 1 84 ? 7.069 5.720 -14.418 1.00 71.19 84 GLU A CA 1
ATOM 719 C C . GLU A 1 84 ? 6.277 5.633 -13.106 1.00 71.19 84 GLU A C 1
ATOM 721 O O . GLU A 1 84 ? 5.047 5.561 -13.140 1.00 71.19 84 GLU A O 1
ATOM 726 N N . PHE A 1 85 ? 6.956 5.679 -11.958 1.00 73.44 85 PHE A N 1
ATOM 727 C CA . PHE A 1 85 ? 6.380 5.416 -10.638 1.00 73.44 85 PHE A CA 1
ATOM 728 C C . PHE A 1 85 ? 6.503 6.624 -9.711 1.00 73.44 85 PHE A C 1
ATOM 730 O O . PHE A 1 85 ? 7.248 6.601 -8.740 1.00 73.44 85 PHE A O 1
ATOM 737 N N . SER A 1 86 ? 5.803 7.700 -10.050 1.00 78.19 86 SER A N 1
ATOM 738 C CA . SER A 1 86 ? 5.982 8.995 -9.397 1.00 78.19 86 SER A CA 1
ATOM 739 C C . SER A 1 86 ? 5.093 9.236 -8.187 1.00 78.19 86 SER A C 1
ATOM 741 O O . SER A 1 86 ? 5.358 10.187 -7.470 1.00 78.19 86 SER A O 1
ATOM 743 N N . PHE A 1 87 ? 4.066 8.424 -7.923 1.00 84.62 87 PHE A N 1
ATOM 744 C CA . PHE A 1 87 ? 3.162 8.634 -6.785 1.00 84.62 87 PHE A CA 1
ATOM 745 C C . PHE A 1 87 ? 3.316 7.546 -5.733 1.00 84.62 87 PHE A C 1
ATOM 747 O O . PHE A 1 87 ? 3.326 6.364 -6.079 1.00 84.62 87 PHE A O 1
ATOM 754 N N . TYR A 1 88 ? 3.338 7.911 -4.452 1.00 88.12 88 TYR A N 1
ATOM 755 C CA . TYR A 1 88 ? 3.419 6.930 -3.373 1.00 88.12 88 TYR A CA 1
ATOM 756 C C . TYR A 1 88 ? 2.641 7.308 -2.117 1.00 88.12 88 TYR A C 1
ATOM 758 O O . TYR A 1 88 ? 2.267 8.460 -1.902 1.00 88.12 88 TYR A O 1
ATOM 766 N N . ARG A 1 89 ? 2.378 6.286 -1.296 1.00 91.56 89 ARG A N 1
ATOM 767 C CA . ARG A 1 89 ? 1.776 6.393 0.040 1.00 91.56 89 ARG A CA 1
ATOM 768 C C . ARG A 1 89 ? 2.702 5.749 1.055 1.00 91.56 89 ARG A C 1
ATOM 770 O O . ARG A 1 89 ? 3.257 4.686 0.767 1.00 91.56 89 ARG A O 1
ATOM 777 N N . MET A 1 90 ? 2.830 6.352 2.230 1.00 90.56 90 MET A N 1
ATOM 778 C CA . MET A 1 90 ? 3.608 5.765 3.315 1.00 90.56 90 MET A CA 1
ATOM 779 C C . MET A 1 90 ? 2.828 4.621 3.956 1.00 90.56 90 MET A C 1
ATOM 781 O O . MET A 1 90 ? 1.666 4.763 4.355 1.00 90.56 90 MET A O 1
ATOM 785 N N . VAL A 1 91 ? 3.460 3.453 4.022 1.00 89.94 91 VAL A N 1
ATOM 786 C CA . VAL A 1 91 ? 2.856 2.244 4.573 1.00 89.94 91 VAL A CA 1
ATOM 787 C C . VAL A 1 91 ? 3.798 1.564 5.555 1.00 89.94 91 VAL A C 1
ATOM 789 O O . VAL A 1 91 ? 5.015 1.611 5.403 1.00 89.94 91 VAL A O 1
ATOM 792 N N . LYS A 1 92 ? 3.222 0.909 6.561 1.00 89.19 92 LYS A N 1
ATOM 793 C CA . LYS A 1 92 ? 3.929 0.100 7.552 1.00 89.19 92 LYS A CA 1
ATOM 794 C C . LYS A 1 92 ? 3.623 -1.367 7.325 1.00 89.19 92 LYS A C 1
ATOM 796 O O . LYS A 1 92 ? 2.454 -1.755 7.271 1.00 89.19 92 LYS A O 1
ATOM 801 N N . THR A 1 93 ? 4.649 -2.197 7.229 1.00 86.50 93 THR A N 1
ATOM 802 C CA . THR A 1 93 ? 4.461 -3.644 7.149 1.00 86.50 93 THR A CA 1
ATOM 803 C C . THR A 1 93 ? 3.915 -4.176 8.464 1.00 86.50 93 THR A C 1
ATOM 805 O O . THR A 1 93 ? 4.500 -3.973 9.525 1.00 86.50 93 THR A O 1
ATOM 808 N N . VAL A 1 94 ? 2.790 -4.883 8.387 1.00 86.81 94 VAL A N 1
ATOM 809 C CA . VAL A 1 94 ? 2.165 -5.552 9.538 1.00 86.81 94 VAL A CA 1
ATOM 810 C C . VAL A 1 94 ? 2.282 -7.070 9.445 1.00 86.81 94 VAL A C 1
ATOM 812 O O . VAL A 1 94 ? 2.201 -7.753 10.464 1.00 86.81 94 VAL A O 1
ATOM 815 N N . TRP A 1 95 ? 2.520 -7.597 8.240 1.00 82.56 95 TRP A N 1
ATOM 816 C CA . TRP A 1 95 ? 2.852 -8.998 8.023 1.00 82.56 95 TRP A CA 1
ATOM 817 C C . TRP A 1 95 ? 3.644 -9.220 6.730 1.00 82.56 95 TRP A C 1
ATOM 819 O O . TRP A 1 95 ? 3.447 -8.509 5.743 1.00 82.56 95 TRP A O 1
ATOM 829 N N . ILE A 1 96 ? 4.485 -10.256 6.741 1.00 79.38 96 ILE A N 1
ATOM 830 C CA . ILE A 1 96 ? 5.268 -10.743 5.603 1.00 79.38 96 ILE A CA 1
ATOM 831 C C . ILE A 1 96 ? 5.083 -12.260 5.493 1.00 79.38 96 ILE A C 1
ATOM 833 O O . ILE A 1 96 ? 5.122 -12.968 6.504 1.00 79.38 96 ILE A O 1
ATOM 837 N N . ALA A 1 97 ? 4.910 -12.757 4.270 1.00 70.81 97 ALA A N 1
ATOM 838 C CA . ALA A 1 97 ? 4.861 -14.181 3.981 1.00 70.81 97 ALA A CA 1
ATOM 839 C C . ALA A 1 97 ? 6.190 -14.857 4.338 1.00 70.81 97 ALA A C 1
ATOM 841 O O . ALA A 1 97 ? 7.266 -14.410 3.950 1.00 70.81 97 ALA A O 1
ATOM 842 N N . ASN A 1 98 ? 6.107 -15.969 5.066 1.00 64.06 98 ASN A N 1
ATOM 843 C CA . ASN A 1 98 ? 7.261 -16.785 5.432 1.00 64.06 98 ASN A CA 1
ATOM 844 C C . ASN A 1 98 ? 7.519 -17.843 4.350 1.00 64.06 98 ASN A C 1
ATOM 846 O O . ASN A 1 98 ? 7.453 -19.040 4.629 1.00 64.06 98 ASN A O 1
ATOM 850 N N . ASP A 1 99 ? 7.732 -17.418 3.106 1.00 55.75 99 ASP A N 1
ATOM 851 C CA . ASP A 1 99 ? 8.219 -18.332 2.077 1.00 55.75 99 ASP A CA 1
ATOM 852 C C . ASP A 1 99 ? 9.756 -18.454 2.169 1.00 55.75 99 ASP A C 1
ATOM 854 O O . ASP A 1 99 ? 10.458 -17.566 2.666 1.00 55.75 99 ASP A O 1
ATOM 858 N N . GLY A 1 100 ? 10.300 -19.606 1.762 1.00 43.75 100 GLY 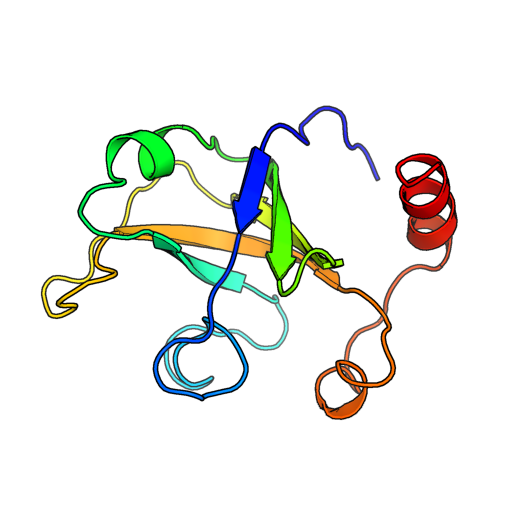A N 1
ATOM 859 C CA . GLY A 1 100 ? 11.743 -19.872 1.833 1.00 43.75 100 GLY A CA 1
ATOM 860 C C . GLY A 1 100 ? 12.592 -18.909 0.993 1.00 43.75 100 GLY A C 1
ATOM 861 O O . GLY A 1 100 ? 13.791 -18.792 1.229 1.00 43.75 100 GLY A O 1
ATOM 862 N N . THR A 1 101 ? 11.968 -18.195 0.054 1.00 47.12 101 THR A N 1
ATOM 863 C CA . THR A 1 101 ? 12.591 -17.210 -0.835 1.00 47.12 101 THR A CA 1
ATOM 864 C C . THR A 1 101 ? 12.704 -15.834 -0.158 1.00 47.12 101 THR A C 1
ATOM 866 O O . THR A 1 101 ? 13.693 -15.132 -0.339 1.00 47.12 101 THR A O 1
ATOM 869 N N . ILE A 1 102 ? 11.744 -15.482 0.700 1.00 47.56 102 ILE A N 1
ATOM 870 C CA . ILE A 1 102 ? 11.689 -14.273 1.528 1.00 47.56 102 ILE A CA 1
ATOM 871 C C . ILE A 1 102 ? 12.534 -14.444 2.805 1.00 47.56 102 ILE A C 1
ATOM 873 O O . ILE A 1 102 ? 13.084 -13.466 3.315 1.00 47.56 102 ILE A O 1
ATOM 877 N N . ARG A 1 103 ? 12.740 -15.683 3.285 1.00 38.25 103 ARG A N 1
ATOM 878 C CA . ARG A 1 103 ? 13.560 -15.999 4.476 1.00 38.25 103 ARG A CA 1
ATOM 879 C C . ARG A 1 103 ? 14.996 -15.474 4.441 1.00 38.25 103 ARG A C 1
ATOM 881 O O . ARG A 1 103 ? 15.526 -15.156 5.504 1.00 38.25 103 ARG A O 1
ATOM 888 N N . GLN A 1 104 ? 15.622 -15.347 3.268 1.00 40.03 104 GLN A N 1
ATOM 889 C CA . GLN A 1 104 ? 16.972 -14.768 3.170 1.00 40.03 104 GLN A CA 1
ATOM 890 C C . GLN A 1 104 ? 17.009 -13.270 3.529 1.00 40.03 104 GLN A C 1
ATOM 892 O O . GLN A 1 104 ? 18.077 -12.736 3.814 1.00 40.03 104 GLN A O 1
ATOM 897 N N . LEU A 1 105 ? 15.855 -12.594 3.577 1.00 40.41 105 LEU A N 1
ATOM 898 C CA . LEU A 1 105 ? 15.741 -11.154 3.825 1.00 40.41 105 LEU A CA 1
ATOM 899 C C . LEU A 1 105 ? 15.109 -10.825 5.190 1.00 40.41 105 LEU A C 1
ATOM 901 O O . LEU A 1 105 ? 15.182 -9.679 5.632 1.00 40.41 105 LEU A O 1
ATOM 905 N N . THR A 1 106 ? 14.520 -11.813 5.878 1.00 41.62 106 THR A N 1
ATOM 906 C CA . THR A 1 106 ? 13.691 -11.611 7.081 1.00 41.62 106 THR A CA 1
ATOM 907 C C . THR A 1 106 ? 14.291 -12.113 8.393 1.00 41.62 106 THR A C 1
ATOM 909 O O . THR A 1 106 ? 13.562 -12.218 9.379 1.00 41.62 106 THR A O 1
ATOM 912 N N . SER A 1 107 ? 15.596 -12.399 8.464 1.00 37.72 107 SER A N 1
ATOM 913 C CA . SER A 1 107 ? 16.246 -12.962 9.668 1.00 37.72 107 SER A CA 1
ATOM 914 C C . SER A 1 107 ? 16.135 -12.108 10.948 1.00 37.72 107 SER A C 1
ATOM 916 O O . SER A 1 107 ? 16.576 -12.543 12.007 1.00 37.72 107 SER A O 1
ATOM 918 N N . LYS A 1 108 ? 15.513 -10.920 10.885 1.00 39.34 108 LYS A N 1
ATOM 919 C CA . LYS A 1 108 ? 15.289 -10.010 12.019 1.00 39.34 108 LYS A CA 1
ATOM 920 C C . LYS A 1 108 ? 13.820 -9.744 12.383 1.00 39.34 108 LYS A C 1
ATOM 922 O O . LYS A 1 108 ? 13.574 -8.942 13.279 1.00 39.34 108 LYS A O 1
ATOM 927 N N . PHE A 1 109 ? 12.834 -10.383 11.748 1.00 42.97 109 PHE A N 1
ATOM 928 C CA . PHE A 1 109 ? 11.419 -10.069 12.007 1.00 42.97 109 PHE A CA 1
ATOM 929 C C . PHE A 1 109 ? 10.734 -11.099 12.913 1.00 42.97 109 PHE A C 1
ATOM 931 O O . PHE A 1 109 ? 10.622 -12.275 12.574 1.00 42.97 109 PHE A O 1
ATOM 938 N N . SER A 1 110 ? 10.221 -10.642 14.059 1.00 39.53 110 SER A N 1
ATOM 939 C CA . SER A 1 110 ? 9.381 -11.448 14.951 1.00 39.53 110 SER A CA 1
ATOM 940 C C . SER A 1 110 ? 7.932 -11.429 14.451 1.00 39.53 110 SER A C 1
ATOM 942 O O . SER A 1 110 ? 7.208 -10.451 14.638 1.00 39.53 110 SER A O 1
ATOM 944 N N . VAL A 1 111 ? 7.503 -12.492 1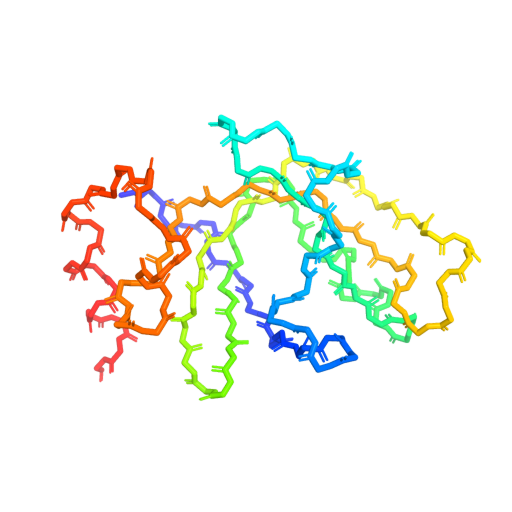3.765 1.00 46.09 111 VAL A N 1
ATOM 945 C CA . VAL A 1 111 ? 6.124 -12.632 13.261 1.00 46.09 111 VAL A CA 1
ATOM 946 C C . VAL A 1 111 ? 5.288 -13.452 14.249 1.00 46.09 111 VAL A C 1
ATOM 948 O O . VAL A 1 111 ? 5.661 -14.563 14.626 1.00 46.09 111 VAL A O 1
ATOM 951 N N . LYS A 1 112 ? 4.120 -12.935 14.662 1.00 41.91 112 LYS A N 1
ATOM 952 C CA . LYS A 1 112 ? 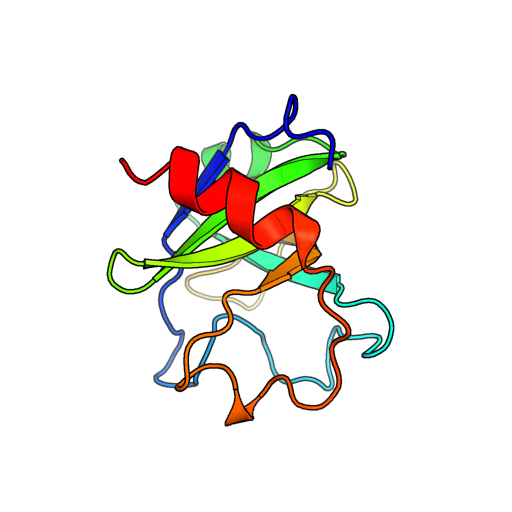3.196 -13.649 15.563 1.00 41.91 112 LYS A CA 1
ATOM 953 C C . LYS A 1 112 ? 2.458 -14.782 14.835 1.00 41.91 112 LYS A C 1
ATOM 955 O O . LYS A 1 112 ? 1.738 -14.559 13.866 1.00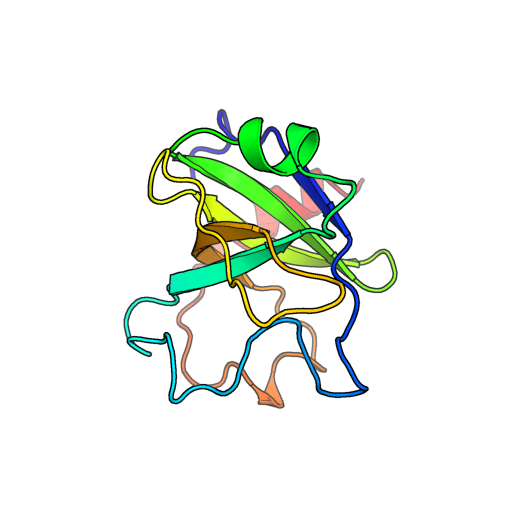 41.91 112 LYS A O 1
ATOM 960 N N . LYS A 1 113 ? 2.571 -15.996 15.382 1.00 41.38 113 LYS A N 1
ATOM 961 C CA . LYS A 1 113 ? 2.024 -17.268 14.861 1.00 41.38 113 LYS A CA 1
ATOM 962 C C . LYS A 1 113 ? 0.496 -17.288 14.672 1.00 41.38 113 LYS A C 1
ATOM 964 O O . LYS A 1 113 ? -0.003 -18.031 13.836 1.00 41.38 113 LYS A O 1
ATOM 969 N N . SER A 1 114 ? -0.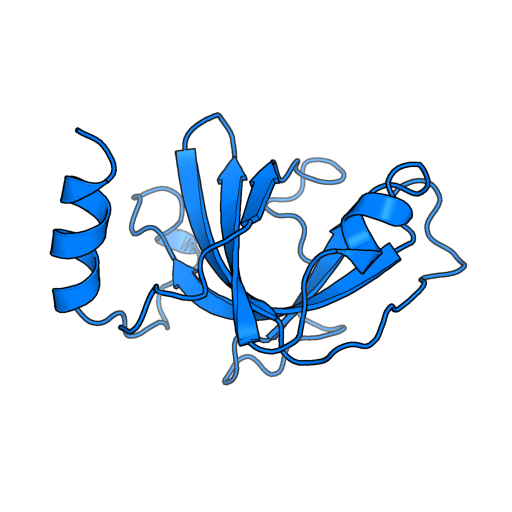253 -16.471 15.418 1.00 43.12 114 SER A N 1
ATOM 970 C CA . SER A 1 114 ? -1.722 -16.411 15.342 1.00 43.12 114 SER A CA 1
ATOM 971 C C . SER A 1 114 ? -2.250 -15.843 14.021 1.00 43.12 114 SER A C 1
ATOM 973 O O . SER A 1 114 ? -3.323 -16.239 13.586 1.00 43.12 114 SER A O 1
ATOM 975 N N . PHE A 1 115 ? -1.480 -14.981 13.355 1.00 50.84 115 PHE A N 1
ATOM 976 C CA . PHE A 1 115 ? -1.848 -14.391 12.067 1.00 50.84 115 PHE A CA 1
ATOM 977 C C . PHE A 1 115 ? -1.907 -15.434 10.934 1.00 50.84 115 PHE A C 1
ATOM 979 O O . PHE A 1 115 ? -2.747 -15.353 10.043 1.00 50.84 115 PHE A O 1
ATOM 986 N N . PHE A 1 116 ? -1.037 -16.447 10.994 1.00 47.94 116 PHE A N 1
ATOM 987 C CA . PHE A 1 116 ? -0.898 -17.474 9.958 1.00 47.94 116 PHE A CA 1
ATOM 988 C C . PHE A 1 116 ? -2.203 -18.253 9.723 1.00 47.94 116 PHE A C 1
ATOM 990 O O . PHE A 1 116 ? -2.635 -18.410 8.586 1.00 47.94 116 PHE A O 1
ATOM 997 N N . ARG A 1 117 ? -2.892 -18.635 10.807 1.00 48.03 117 ARG A N 1
ATOM 998 C CA . ARG A 1 117 ? -4.150 -19.402 10.747 1.00 48.03 117 ARG A CA 1
ATOM 999 C C . ARG A 1 117 ? -5.328 -18.624 10.158 1.00 48.03 117 ARG A C 1
ATOM 1001 O O . ARG A 1 117 ? -6.312 -19.233 9.756 1.00 48.03 117 ARG A O 1
ATOM 1008 N N . GLU A 1 118 ? -5.279 -17.296 10.182 1.00 51.88 118 GLU A N 1
ATOM 1009 C CA . GLU A 1 118 ? -6.380 -16.443 9.727 1.00 51.88 118 GLU A CA 1
ATOM 1010 C C . GLU A 1 118 ? -6.274 -16.163 8.222 1.00 51.88 118 GLU A C 1
ATOM 1012 O O . GLU A 1 118 ? -7.287 -16.133 7.531 1.00 51.88 118 GLU A O 1
ATOM 1017 N N . MET A 1 119 ? -5.049 -16.077 7.691 1.00 47.03 119 MET A N 1
ATOM 1018 C CA . MET A 1 119 ? -4.813 -15.925 6.252 1.00 47.03 119 MET A CA 1
ATOM 1019 C C . MET A 1 119 ? -5.022 -17.219 5.460 1.00 47.03 119 MET A C 1
ATOM 1021 O O . MET A 1 119 ? -5.533 -17.144 4.349 1.00 47.03 119 MET A O 1
ATOM 1025 N N . GLU A 1 120 ? -4.694 -18.395 6.016 1.00 49.75 120 GLU A N 1
ATOM 1026 C CA . GLU A 1 120 ? -4.964 -19.686 5.349 1.00 49.75 120 GLU A CA 1
ATOM 1027 C C . GLU A 1 120 ? -6.463 -19.892 5.080 1.00 49.75 120 GLU A C 1
ATOM 1029 O O . GLU A 1 120 ? -6.850 -20.386 4.023 1.00 49.75 120 GLU A O 1
ATOM 1034 N N . LYS A 1 121 ? -7.326 -19.422 5.990 1.00 53.31 121 LYS A N 1
ATOM 1035 C CA . LYS A 1 121 ? -8.786 -19.465 5.814 1.00 53.31 121 LYS A CA 1
ATOM 1036 C C . LYS A 1 121 ? -9.296 -18.576 4.680 1.00 53.31 121 LYS A C 1
ATOM 1038 O O . LYS A 1 121 ? -10.368 -18.844 4.163 1.00 53.31 121 LYS A O 1
ATOM 1043 N N . LEU A 1 122 ? -8.564 -17.525 4.309 1.00 43.66 122 LEU A N 1
ATOM 1044 C CA . LEU A 1 122 ? -8.937 -16.625 3.210 1.00 43.66 122 LEU A CA 1
ATOM 1045 C C . LEU A 1 122 ? -8.453 -17.133 1.840 1.00 43.66 122 LEU A C 1
ATOM 1047 O O . LEU A 1 122 ? -8.780 -16.530 0.822 1.00 43.66 122 LEU A O 1
ATOM 1051 N N . SER A 1 123 ? -7.655 -18.207 1.814 1.00 37.19 123 SER A N 1
ATOM 1052 C CA . SER A 1 123 ? -7.120 -18.829 0.594 1.00 37.19 123 SER A CA 1
ATOM 1053 C C . SER A 1 123 ? -7.814 -20.135 0.181 1.00 37.19 123 SER A C 1
ATOM 1055 O O . SER A 1 123 ? -7.341 -20.783 -0.750 1.00 37.19 123 SER A O 1
ATOM 1057 N N . THR A 1 124 ? -8.907 -20.509 0.855 1.00 33.94 124 THR A N 1
ATOM 1058 C CA . THR A 1 124 ? -9.758 -21.677 0.542 1.00 33.94 124 THR A CA 1
ATOM 1059 C C . THR A 1 124 ? -11.153 -21.198 0.187 1.00 33.94 124 THR A C 1
ATOM 1061 O O . THR A 1 124 ? -11.751 -21.794 -0.731 1.00 33.94 124 THR A O 1
#